Protein AF-A0A3E1NWF0-F1 (afdb_monomer_lite)

pLDDT: mean 90.63, std 13.77, range [41.5, 98.81]

Secondary structure (DSSP, 8-state):
---SSTTTTTT-SSPPPPP---S--HHHHHHHHHHHHHHHHIIIIIS---HHHHHHHHHHHHT--HHHHHHHHHHTHHHHHHIIIII---HHHHHHH-TTS--

Foldseek 3Di:
DPDPPPPCPVPDPDDDDDDPDPDDDPVVVVVVLLLLLVQLLCCCPVVVHDPVVSLVVSCVVVVNDSVVSVVSCVVCVVVSCCCNPPVVDDPVRNCVSCVPDDD

Organism: NCBI:txid2291814

Sequence (103 aa):
MRGQQTLFNHFIENPVTKTVRKGRSADMIALRDECLLHRYYYYIKLQQKRYDSAIEELSKEFYIKNSNIIYRMQCNSERLEQIMKREQPDLKQLRLLYPWLTW

Structure (mmCIF, N/CA/C/O backbone):
data_AF-A0A3E1NWF0-F1
#
_entry.id   AF-A0A3E1NWF0-F1
#
loop_
_atom_site.group_PDB
_atom_site.id
_atom_site.type_symbol
_atom_site.label_atom_id
_atom_site.label_alt_id
_atom_site.label_comp_id
_atom_site.label_asym_id
_atom_site.label_entity_id
_atom_site.label_seq_id
_atom_site.pdbx_PDB_ins_code
_atom_site.Cartn_x
_atom_site.Cartn_y
_atom_site.Cartn_z
_atom_site.occupancy
_atom_site.B_iso_or_equiv
_atom_site.auth_seq_id
_atom_site.auth_comp_id
_atom_site.auth_asym_id
_atom_site.auth_atom_id
_atom_site.pdbx_PDB_model_num
ATOM 1 N N . MET A 1 1 ? 21.719 -13.840 -28.482 1.00 41.50 1 MET A N 1
ATOM 2 C CA . MET A 1 1 ? 21.996 -15.232 -28.068 1.00 41.50 1 MET A CA 1
ATOM 3 C C . MET A 1 1 ? 20.738 -16.060 -28.267 1.00 41.50 1 MET A C 1
ATOM 5 O O . MET A 1 1 ? 19.713 -15.755 -27.669 1.00 41.50 1 MET A O 1
ATOM 9 N N . ARG A 1 2 ? 20.800 -17.029 -29.185 1.00 48.59 2 ARG A N 1
ATOM 10 C CA . ARG A 1 2 ? 19.735 -17.992 -29.499 1.00 48.59 2 ARG A CA 1
ATOM 11 C C . ARG A 1 2 ? 19.734 -19.052 -28.393 1.00 48.59 2 ARG A C 1
ATOM 13 O O . ARG A 1 2 ? 20.720 -19.762 -28.267 1.00 48.59 2 ARG A O 1
ATOM 20 N N . GLY A 1 3 ? 18.693 -19.106 -27.567 1.00 54.09 3 GLY A N 1
ATOM 21 C CA . GLY A 1 3 ? 18.611 -20.108 -26.493 1.00 54.09 3 GLY A CA 1
ATOM 22 C C . GLY A 1 3 ? 17.556 -19.873 -25.409 1.00 54.09 3 GLY A C 1
ATOM 23 O O . GLY A 1 3 ? 17.433 -20.695 -24.515 1.00 54.09 3 GLY A O 1
ATOM 24 N N . GLN A 1 4 ? 16.782 -18.783 -25.459 1.00 53.12 4 GLN A N 1
ATOM 25 C CA . GLN A 1 4 ? 15.921 -18.379 -24.334 1.00 53.12 4 GLN A CA 1
ATOM 26 C C . GLN A 1 4 ? 14.408 -18.563 -24.557 1.00 53.12 4 GLN A C 1
ATOM 28 O O . GLN A 1 4 ? 13.620 -17.944 -23.850 1.00 53.12 4 GLN A O 1
ATOM 33 N N . GLN A 1 5 ? 13.980 -19.368 -25.537 1.00 55.25 5 GLN A N 1
ATOM 34 C CA . GLN A 1 5 ? 12.549 -19.520 -25.863 1.00 55.25 5 GLN A CA 1
ATOM 35 C C . GLN A 1 5 ? 12.006 -20.954 -25.780 1.00 55.25 5 GLN A C 1
ATOM 37 O O . GLN A 1 5 ? 10.845 -21.169 -26.073 1.00 55.25 5 GLN A O 1
ATOM 42 N N . THR A 1 6 ? 12.771 -21.962 -25.366 1.00 61.00 6 THR A N 1
ATOM 43 C CA . THR A 1 6 ? 12.299 -23.356 -25.488 1.00 61.00 6 THR A CA 1
ATOM 44 C C . THR A 1 6 ? 11.478 -23.878 -24.308 1.00 61.00 6 THR A C 1
ATOM 46 O O . THR A 1 6 ? 10.710 -24.817 -24.503 1.00 61.00 6 THR A O 1
ATOM 49 N N . LEU A 1 7 ? 11.578 -23.285 -23.109 1.00 62.94 7 LEU A N 1
ATOM 50 C CA . LEU A 1 7 ? 10.899 -23.842 -21.929 1.00 62.94 7 LEU A CA 1
ATOM 51 C C . LEU A 1 7 ? 9.372 -23.678 -21.990 1.00 62.94 7 LEU A C 1
ATOM 53 O O . LEU A 1 7 ? 8.648 -24.587 -21.613 1.00 62.94 7 LEU A O 1
ATOM 57 N N . PHE A 1 8 ? 8.882 -22.539 -22.483 1.00 66.38 8 PHE A N 1
ATOM 58 C CA . PHE A 1 8 ? 7.461 -22.188 -22.388 1.00 66.38 8 PHE A CA 1
ATOM 59 C C . PHE A 1 8 ? 6.680 -22.351 -23.694 1.00 66.38 8 PHE A C 1
ATOM 61 O O . PHE A 1 8 ? 5.458 -22.420 -23.653 1.00 66.38 8 PHE A O 1
ATOM 68 N N . ASN A 1 9 ? 7.356 -22.471 -24.840 1.00 66.56 9 ASN A N 1
ATOM 69 C CA . ASN A 1 9 ? 6.686 -22.606 -26.139 1.00 66.56 9 ASN A CA 1
ATOM 70 C C . ASN A 1 9 ? 5.823 -23.876 -26.249 1.00 66.56 9 ASN A C 1
ATOM 72 O O . ASN A 1 9 ? 4.901 -23.906 -27.051 1.00 66.56 9 ASN A O 1
ATOM 76 N N . HIS A 1 10 ? 6.100 -24.907 -25.445 1.00 71.38 10 HIS A N 1
ATOM 77 C CA . HIS A 1 10 ? 5.306 -26.141 -25.409 1.00 71.38 10 HIS A CA 1
ATOM 78 C C . HIS A 1 10 ? 4.093 -26.060 -24.468 1.00 71.38 10 HIS A C 1
ATOM 80 O O . HIS A 1 10 ? 3.215 -26.911 -24.541 1.00 71.38 10 HIS A O 1
ATOM 86 N N . PHE A 1 11 ? 4.045 -25.061 -23.580 1.00 75.50 11 PHE A N 1
ATOM 87 C CA . PHE A 1 11 ? 3.008 -24.918 -22.549 1.00 75.50 11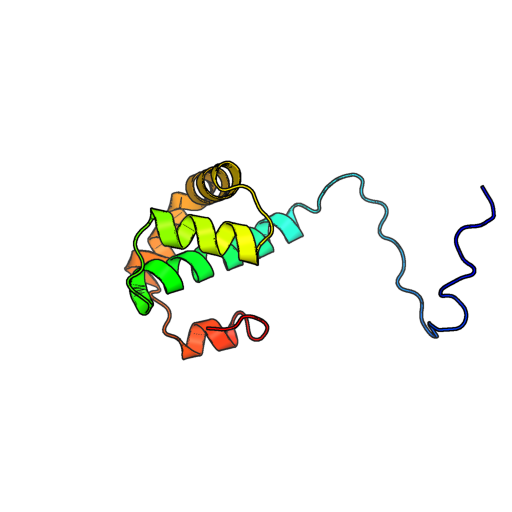 PHE A CA 1
ATOM 88 C C . PHE A 1 11 ? 2.143 -23.665 -22.730 1.00 75.50 11 PHE A C 1
ATOM 90 O O . PHE A 1 11 ? 1.228 -23.435 -21.946 1.00 75.50 11 PHE A O 1
ATOM 97 N N . ILE A 1 12 ? 2.449 -22.826 -23.723 1.00 77.88 12 ILE A N 1
ATOM 98 C CA . ILE A 1 12 ? 1.759 -21.560 -23.958 1.00 77.88 12 ILE A CA 1
ATOM 99 C C . ILE A 1 12 ? 1.255 -21.537 -25.399 1.00 77.88 12 ILE A C 1
ATOM 101 O O . ILE A 1 12 ? 2.035 -21.351 -26.327 1.00 77.88 12 ILE A O 1
ATOM 105 N N . GLU A 1 13 ? -0.059 -21.680 -25.572 1.00 77.19 13 GLU A N 1
ATOM 106 C CA . GLU A 1 13 ? -0.721 -21.588 -26.883 1.00 77.19 13 GLU A CA 1
ATOM 107 C C . GLU A 1 13 ? -0.654 -20.167 -27.464 1.00 77.19 13 GLU A C 1
ATOM 109 O O . GLU A 1 13 ? -0.496 -19.992 -28.668 1.00 77.19 13 GLU A O 1
ATOM 114 N N . ASN A 1 14 ? -0.718 -19.145 -26.602 1.00 76.62 14 ASN A N 1
ATOM 115 C CA . ASN A 1 14 ? -0.735 -17.735 -26.994 1.00 76.62 14 ASN A CA 1
ATOM 116 C C . ASN A 1 14 ? 0.293 -16.930 -26.179 1.00 76.62 14 ASN A C 1
ATOM 118 O O . ASN A 1 14 ? 0.002 -16.518 -25.051 1.00 76.62 14 ASN A O 1
ATOM 122 N N . PRO A 1 15 ? 1.516 -16.716 -26.6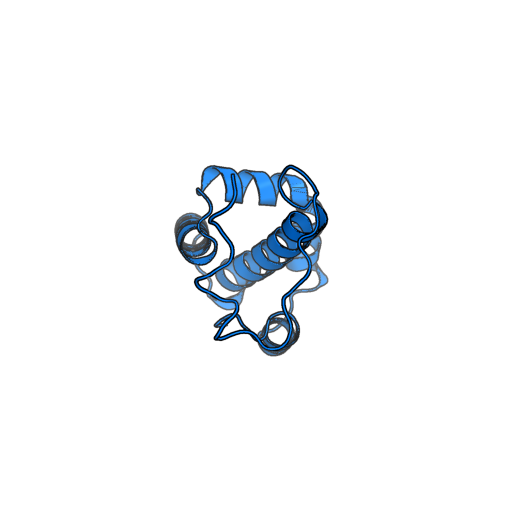95 1.00 72.69 15 PRO A N 1
ATOM 123 C CA . PRO A 1 15 ? 2.559 -16.023 -25.953 1.00 72.69 15 PRO A CA 1
ATOM 124 C C . PRO A 1 15 ? 2.247 -14.533 -25.802 1.00 72.69 15 PRO A C 1
ATOM 126 O O . PRO A 1 15 ? 1.942 -13.833 -26.767 1.00 72.69 15 PRO A O 1
ATOM 129 N N . VAL A 1 16 ? 2.397 -14.020 -24.581 1.00 74.69 16 VAL A N 1
ATOM 130 C CA . VAL A 1 16 ? 2.284 -12.584 -24.311 1.00 74.69 16 VAL A CA 1
ATOM 131 C C . VAL A 1 16 ? 3.458 -11.850 -24.966 1.00 74.69 16 VAL A C 1
ATOM 133 O O . VAL A 1 16 ? 4.629 -12.154 -24.714 1.00 74.69 16 VAL A O 1
ATOM 136 N N . THR A 1 17 ? 3.160 -10.849 -25.793 1.00 73.06 17 THR A N 1
ATOM 137 C CA . THR A 1 17 ? 4.170 -9.987 -26.420 1.00 73.06 17 THR A CA 1
ATOM 138 C C . THR A 1 17 ? 4.909 -9.152 -25.376 1.00 73.06 17 THR A C 1
ATOM 140 O O . THR A 1 17 ? 4.299 -8.402 -24.614 1.00 73.06 17 THR A O 1
ATOM 143 N N . LYS A 1 18 ? 6.245 -9.234 -25.361 1.00 68.62 18 LYS A N 1
ATOM 144 C CA . LYS A 1 18 ? 7.087 -8.409 -24.481 1.00 68.62 18 LYS A CA 1
ATOM 145 C C . LYS A 1 18 ? 6.982 -6.926 -24.848 1.00 68.62 18 LYS A C 1
ATOM 147 O O . LYS A 1 18 ? 7.378 -6.526 -25.938 1.00 68.62 18 LYS A O 1
ATOM 152 N N . THR A 1 19 ? 6.569 -6.091 -23.898 1.00 68.62 19 THR A N 1
ATOM 153 C CA . THR A 1 19 ? 6.694 -4.630 -23.994 1.00 68.62 19 THR A CA 1
ATOM 154 C C . THR A 1 19 ? 8.119 -4.194 -23.640 1.00 68.62 19 THR A C 1
ATOM 156 O O . THR A 1 19 ? 8.586 -4.428 -22.526 1.00 68.62 19 THR A O 1
ATOM 159 N N . VAL A 1 20 ? 8.824 -3.545 -24.573 1.00 65.50 20 VAL A N 1
ATOM 160 C CA . VAL A 1 20 ? 10.260 -3.203 -24.467 1.00 65.50 20 VAL A CA 1
ATOM 161 C C . VAL A 1 20 ? 10.491 -1.828 -23.813 1.00 65.50 20 VAL A C 1
ATOM 163 O O . VAL A 1 20 ? 11.230 -0.995 -24.333 1.00 65.50 20 VAL A O 1
ATOM 166 N N . ARG A 1 21 ? 9.860 -1.539 -22.667 1.00 70.00 21 ARG A N 1
ATOM 167 C CA . ARG A 1 21 ? 10.229 -0.349 -21.873 1.00 70.00 21 ARG A CA 1
ATOM 168 C C . ARG A 1 21 ? 11.292 -0.724 -20.844 1.00 70.00 21 ARG A C 1
ATOM 170 O O . ARG A 1 21 ? 11.126 -1.673 -20.085 1.00 70.00 21 ARG A O 1
ATOM 177 N N . LYS A 1 22 ? 12.403 0.018 -20.836 1.00 75.94 22 LYS A N 1
ATOM 178 C CA . LYS A 1 22 ? 13.444 -0.106 -19.806 1.00 75.94 22 LYS A CA 1
ATOM 179 C C . LYS A 1 22 ? 12.947 0.538 -18.509 1.00 75.94 22 LYS A C 1
ATOM 181 O O . LYS A 1 22 ? 12.410 1.640 -18.542 1.00 75.94 22 LYS A O 1
ATOM 186 N N . GLY A 1 23 ? 13.184 -0.123 -17.378 1.00 80.44 23 GLY A N 1
ATOM 187 C CA . GLY A 1 23 ? 12.806 0.371 -16.052 1.00 80.44 23 GLY A CA 1
ATOM 188 C C . GLY A 1 23 ? 11.447 -0.133 -15.566 1.00 80.44 23 GLY A C 1
ATOM 189 O O . GLY A 1 23 ? 10.803 -0.967 -16.198 1.00 80.44 23 GLY A O 1
ATOM 190 N N . ARG A 1 24 ? 11.032 0.349 -14.390 1.00 83.31 24 ARG A N 1
ATOM 191 C CA . ARG A 1 24 ? 9.727 0.020 -13.803 1.00 83.31 24 ARG A CA 1
ATOM 192 C C . ARG A 1 24 ? 8.646 0.869 -14.467 1.00 83.31 24 ARG A C 1
ATOM 194 O O . ARG A 1 24 ? 8.857 2.059 -14.683 1.00 83.31 24 ARG A O 1
ATOM 201 N N . SER A 1 25 ? 7.494 0.270 -14.755 1.00 89.81 25 SER A N 1
ATOM 202 C CA . SER A 1 25 ? 6.345 1.015 -15.272 1.00 89.81 25 SER A CA 1
ATOM 203 C C . SER A 1 25 ? 5.843 2.005 -14.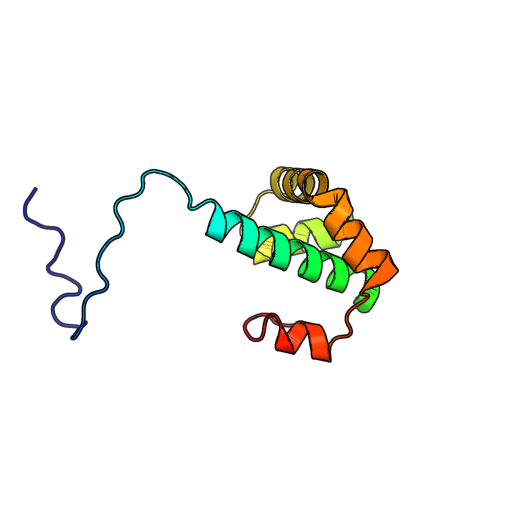217 1.00 89.81 25 SER A C 1
ATOM 205 O O . SER A 1 25 ? 5.541 1.603 -13.092 1.00 89.81 25 SER A O 1
ATOM 207 N N . ALA A 1 26 ? 5.767 3.288 -14.582 1.00 90.75 26 ALA A N 1
ATOM 208 C CA . ALA A 1 26 ? 5.238 4.338 -13.716 1.00 90.75 26 ALA A CA 1
ATOM 209 C C . ALA A 1 26 ? 3.771 4.069 -13.350 1.00 90.75 26 ALA A C 1
ATOM 211 O O . ALA A 1 26 ? 3.409 4.182 -12.183 1.00 90.75 26 ALA A O 1
ATOM 212 N N . ASP A 1 27 ? 2.977 3.597 -14.313 1.00 92.62 27 ASP A N 1
ATOM 213 C CA . ASP A 1 27 ? 1.566 3.259 -14.109 1.00 92.62 27 ASP A CA 1
ATOM 214 C C . ASP A 1 27 ? 1.414 2.116 -13.098 1.00 92.62 27 ASP A C 1
ATOM 216 O O . ASP A 1 27 ? 0.601 2.183 -12.182 1.00 92.62 27 ASP A O 1
ATOM 220 N N . MET A 1 28 ? 2.266 1.088 -13.196 1.00 93.88 28 MET A N 1
ATOM 221 C CA . MET A 1 28 ? 2.254 -0.025 -12.237 1.00 93.88 28 MET A CA 1
ATOM 222 C C . MET A 1 28 ? 2.702 0.412 -10.842 1.00 93.88 28 MET A C 1
ATOM 224 O O . MET A 1 28 ? 2.200 -0.095 -9.842 1.00 93.88 28 MET A O 1
ATOM 228 N N . ILE A 1 29 ? 3.641 1.359 -10.759 1.00 94.88 29 ILE A N 1
ATOM 229 C CA . ILE A 1 29 ? 4.034 1.954 -9.481 1.00 94.88 29 ILE A CA 1
ATOM 230 C C . ILE A 1 29 ? 2.862 2.736 -8.875 1.00 94.88 29 ILE A C 1
ATOM 232 O O . ILE A 1 29 ? 2.614 2.584 -7.683 1.00 94.88 29 ILE A O 1
ATOM 236 N N . ALA A 1 30 ? 2.137 3.526 -9.671 1.00 96.62 30 ALA A N 1
ATOM 237 C CA . ALA A 1 30 ? 0.983 4.291 -9.205 1.00 96.62 30 ALA A CA 1
ATOM 238 C C . ALA A 1 30 ? -0.146 3.375 -8.703 1.00 96.62 30 ALA A C 1
ATOM 240 O O . ALA A 1 30 ? -0.638 3.568 -7.596 1.00 96.62 30 ALA A O 1
ATOM 241 N N . LEU A 1 31 ? -0.484 2.319 -9.454 1.00 97.50 31 LEU A N 1
ATOM 242 C CA . LEU A 1 31 ? -1.482 1.322 -9.038 1.00 97.50 31 LEU A CA 1
ATOM 243 C C . LEU A 1 31 ? -1.101 0.633 -7.723 1.00 97.50 31 LEU A C 1
ATOM 245 O O . LEU A 1 31 ? -1.930 0.455 -6.832 1.00 97.50 31 LEU A O 1
ATOM 249 N N . ARG A 1 32 ? 0.171 0.247 -7.591 1.00 97.31 32 ARG A N 1
ATOM 250 C CA . ARG A 1 32 ? 0.685 -0.381 -6.373 1.00 97.31 32 ARG A CA 1
ATOM 251 C C . ARG A 1 32 ? 0.621 0.570 -5.184 1.00 97.31 32 ARG A C 1
ATOM 253 O O . ARG A 1 32 ? 0.269 0.141 -4.092 1.00 97.31 32 ARG A O 1
ATOM 260 N N . ASP A 1 33 ? 0.991 1.827 -5.382 1.00 98.38 33 ASP A N 1
ATOM 261 C CA . ASP A 1 33 ? 0.948 2.831 -4.328 1.00 98.38 33 ASP A CA 1
ATOM 262 C C . ASP A 1 33 ? -0.485 3.096 -3.861 1.00 98.38 33 ASP A C 1
ATOM 264 O O . ASP A 1 33 ? -0.726 3.067 -2.660 1.00 98.38 33 ASP A O 1
ATOM 268 N N . GLU A 1 34 ? -1.439 3.262 -4.779 1.00 98.56 34 GLU A N 1
ATOM 269 C CA . GLU A 1 34 ? -2.856 3.451 -4.438 1.00 98.56 34 GLU A CA 1
ATOM 270 C C . GLU A 1 34 ? -3.394 2.277 -3.602 1.00 98.56 34 GLU A C 1
ATOM 272 O O . GLU A 1 34 ? -4.046 2.469 -2.570 1.00 98.56 34 GLU A O 1
ATOM 277 N N . CYS A 1 35 ? -3.047 1.051 -3.999 1.00 98.62 35 CYS A N 1
ATOM 278 C CA . CYS A 1 35 ? -3.362 -0.165 -3.255 1.00 98.62 35 CYS A CA 1
ATOM 279 C C . CYS A 1 35 ? -2.701 -0.184 -1.863 1.00 98.62 35 CYS A C 1
ATOM 281 O O . CYS A 1 35 ? -3.352 -0.491 -0.861 1.00 98.62 35 CYS A O 1
ATOM 283 N N . LEU A 1 36 ? -1.427 0.212 -1.772 1.00 98.62 36 LEU A N 1
ATOM 284 C CA . LEU A 1 36 ? -0.676 0.293 -0.518 1.00 98.62 36 LEU A CA 1
ATOM 285 C C . LEU A 1 36 ? -1.304 1.291 0.466 1.00 98.62 36 LEU A C 1
ATOM 287 O O . LEU A 1 36 ? -1.370 0.995 1.660 1.00 98.62 36 LEU A O 1
ATOM 291 N N . LEU A 1 37 ? -1.810 2.437 -0.005 1.00 98.75 37 LEU A N 1
ATOM 292 C CA . LEU A 1 37 ? -2.493 3.413 0.854 1.00 98.75 37 LEU A CA 1
ATOM 293 C C . LEU A 1 37 ? -3.789 2.849 1.447 1.00 98.75 37 LEU A C 1
ATOM 295 O O . LEU A 1 37 ? -4.030 2.997 2.645 1.00 98.75 37 LEU A O 1
ATOM 299 N N . HIS A 1 38 ? -4.595 2.159 0.638 1.00 98.81 38 HIS A N 1
ATOM 300 C CA . HIS A 1 38 ? -5.806 1.485 1.114 1.00 98.81 38 HIS A CA 1
ATOM 301 C C . HIS A 1 38 ? -5.485 0.363 2.101 1.00 98.81 38 HIS A C 1
ATOM 303 O O . HIS A 1 38 ? -6.176 0.201 3.110 1.00 98.81 38 HIS A O 1
ATOM 309 N N . ARG A 1 39 ? -4.411 -0.394 1.851 1.00 98.69 39 ARG A N 1
ATOM 310 C CA . ARG A 1 39 ? -3.979 -1.456 2.760 1.00 98.69 39 ARG A CA 1
ATOM 311 C C . ARG A 1 39 ? -3.496 -0.902 4.098 1.00 98.69 39 ARG A C 1
ATOM 313 O O . ARG A 1 39 ? -3.877 -1.416 5.148 1.00 98.69 39 ARG A O 1
ATOM 320 N N . TYR A 1 40 ? -2.741 0.194 4.070 1.00 98.75 40 TYR A N 1
ATOM 321 C CA . TYR A 1 40 ? -2.362 0.925 5.274 1.00 98.75 40 TYR A CA 1
ATOM 322 C C . TYR A 1 40 ? -3.588 1.458 6.031 1.00 98.75 40 TYR A C 1
ATOM 324 O O . TYR A 1 40 ? -3.686 1.266 7.243 1.00 98.75 40 TYR A O 1
ATOM 332 N N . TYR A 1 41 ? -4.549 2.071 5.328 1.00 98.75 41 TYR A N 1
ATOM 333 C CA . TYR A 1 41 ? -5.813 2.521 5.919 1.00 98.75 41 TYR A CA 1
ATOM 334 C C . TYR A 1 41 ? -6.522 1.376 6.649 1.00 98.75 41 TYR A C 1
ATOM 336 O O . TYR A 1 41 ? -6.877 1.528 7.816 1.00 98.75 41 TYR A O 1
ATOM 344 N N . TYR A 1 42 ? -6.671 0.218 6.005 1.00 98.69 42 TYR A N 1
ATOM 345 C CA . TYR A 1 42 ? -7.295 -0.955 6.610 1.00 98.69 42 TYR A CA 1
ATOM 346 C C . TYR A 1 42 ? -6.601 -1.367 7.913 1.00 98.69 42 TYR A C 1
ATOM 348 O O . TYR A 1 42 ? -7.269 -1.558 8.932 1.00 98.69 42 TYR A O 1
ATOM 356 N N . TYR A 1 43 ? -5.267 -1.430 7.919 1.00 98.62 43 TYR A N 1
ATOM 357 C CA . TYR A 1 43 ? -4.523 -1.785 9.123 1.00 98.62 43 TYR A CA 1
ATOM 358 C C . TYR A 1 43 ? -4.707 -0.789 10.262 1.00 98.62 43 TYR A C 1
ATOM 360 O O . TYR A 1 43 ? -4.924 -1.200 11.399 1.00 98.62 43 TYR A O 1
ATOM 368 N N . ILE A 1 44 ? -4.647 0.509 9.976 1.00 98.38 44 ILE A N 1
ATOM 369 C CA . ILE A 1 44 ? -4.721 1.532 11.021 1.00 98.38 44 ILE A CA 1
ATOM 370 C C . ILE A 1 44 ? -6.154 1.767 11.492 1.00 98.38 44 ILE A C 1
ATOM 372 O O . ILE A 1 44 ? -6.395 1.893 12.688 1.00 98.38 44 ILE A O 1
ATOM 376 N N . LYS A 1 45 ? -7.115 1.873 10.573 1.00 98.00 45 LYS A N 1
ATOM 377 C CA . LYS A 1 45 ? -8.484 2.298 10.891 1.00 98.00 45 LYS A CA 1
ATOM 378 C C . LYS A 1 45 ? -9.410 1.141 11.217 1.00 98.00 45 LYS A C 1
ATOM 380 O O . LYS A 1 45 ? -10.172 1.252 12.169 1.00 98.00 45 LYS A O 1
ATOM 385 N N . LEU A 1 46 ? -9.346 0.052 10.454 1.00 97.69 46 LEU A N 1
ATOM 386 C CA . LEU A 1 46 ? -10.276 -1.067 10.621 1.00 97.69 46 LEU A CA 1
ATOM 387 C C . LEU A 1 46 ? -9.724 -2.123 11.583 1.00 97.69 46 LEU A C 1
ATOM 389 O O . LEU A 1 46 ? -10.452 -2.602 12.445 1.00 97.69 46 LEU A O 1
ATOM 393 N N . GLN A 1 47 ? -8.430 -2.433 11.490 1.00 97.94 47 GLN A N 1
ATOM 394 C CA . GLN A 1 47 ? -7.760 -3.382 12.390 1.00 97.94 47 GLN A CA 1
ATOM 395 C C . GLN A 1 47 ? -7.143 -2.723 13.633 1.00 97.94 47 GLN A C 1
ATOM 397 O O . GLN A 1 47 ? -6.672 -3.432 14.518 1.00 97.94 47 GLN A O 1
ATOM 402 N N . GLN A 1 48 ? -7.122 -1.385 13.707 1.00 97.50 48 GLN A N 1
ATOM 403 C CA . GLN A 1 48 ? -6.559 -0.620 14.832 1.00 97.50 48 GLN A CA 1
ATOM 404 C C . GLN A 1 48 ? -5.109 -1.006 15.183 1.00 97.50 48 GLN A C 1
ATOM 406 O O . GLN A 1 48 ? -4.679 -0.915 16.334 1.00 97.50 48 GLN A O 1
ATOM 411 N N . LYS A 1 49 ? -4.328 -1.438 14.186 1.00 98.12 49 LYS A N 1
ATOM 412 C CA . LYS A 1 49 ? -2.910 -1.746 14.370 1.00 98.12 49 LYS A CA 1
ATOM 413 C C . LYS A 1 49 ? -2.134 -0.467 14.661 1.00 98.12 49 LYS A C 1
ATOM 415 O O . LYS A 1 49 ? -2.449 0.618 14.170 1.00 98.12 49 LYS A O 1
ATOM 420 N N . ARG A 1 50 ? -1.054 -0.618 15.423 1.00 98.38 50 ARG A N 1
ATOM 421 C CA . ARG A 1 50 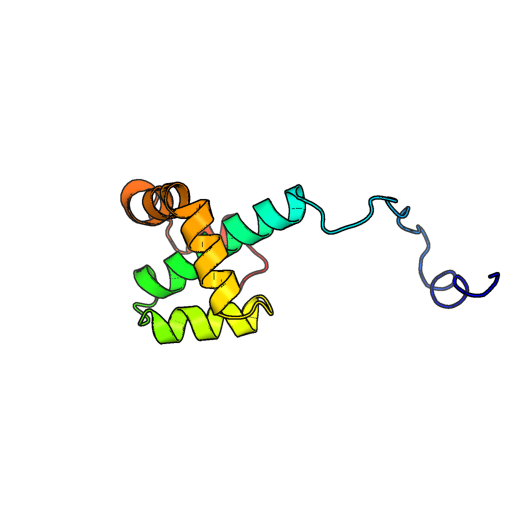? -0.075 0.453 15.603 1.00 98.38 50 ARG A CA 1
ATOM 422 C C . ARG A 1 50 ? 0.688 0.704 14.305 1.00 98.38 50 ARG A C 1
ATOM 424 O O . ARG A 1 50 ? 0.864 -0.202 13.491 1.00 98.38 50 ARG A O 1
ATOM 431 N N . TYR A 1 51 ? 1.183 1.930 14.154 1.00 98.12 51 TYR A N 1
ATOM 432 C CA . TYR A 1 51 ? 1.928 2.371 12.976 1.00 98.12 51 TYR A CA 1
ATOM 433 C C . TYR A 1 51 ? 3.116 1.461 12.638 1.00 98.12 51 TYR A C 1
ATOM 435 O O . TYR A 1 51 ? 3.241 0.999 11.509 1.00 98.12 51 TYR A O 1
ATOM 443 N N . ASP A 1 52 ? 3.960 1.165 13.624 1.00 98.19 52 ASP A N 1
ATOM 444 C CA . ASP A 1 52 ? 5.142 0.317 13.476 1.00 98.19 52 ASP A CA 1
ATOM 445 C C . ASP A 1 52 ? 4.787 -1.096 12.996 1.00 98.19 52 ASP A C 1
ATOM 447 O O . ASP A 1 52 ? 5.396 -1.597 12.050 1.00 98.19 52 ASP A O 1
ATOM 451 N N . SER A 1 53 ? 3.754 -1.708 13.580 1.00 98.56 53 SER A N 1
ATOM 452 C CA . SER A 1 53 ? 3.274 -3.030 13.157 1.00 98.56 53 SER A CA 1
ATOM 453 C C . SER A 1 53 ? 2.677 -3.009 11.747 1.00 98.56 53 SER A C 1
ATOM 455 O O . SER A 1 53 ? 2.956 -3.903 10.953 1.00 98.56 53 SER A O 1
ATOM 457 N N . ALA A 1 54 ? 1.899 -1.976 11.409 1.00 98.50 54 ALA A N 1
ATOM 458 C CA . ALA A 1 54 ? 1.297 -1.840 10.085 1.00 98.50 54 ALA A CA 1
ATOM 459 C C . ALA A 1 54 ? 2.359 -1.713 8.982 1.00 98.50 54 ALA A C 1
ATOM 461 O O . ALA A 1 54 ? 2.244 -2.358 7.942 1.00 98.50 54 ALA A O 1
ATOM 462 N N . ILE A 1 55 ? 3.416 -0.924 9.206 1.00 98.62 55 ILE A N 1
ATOM 463 C CA . ILE A 1 55 ? 4.512 -0.776 8.238 1.00 98.62 55 ILE A CA 1
ATOM 464 C C . ILE A 1 55 ? 5.262 -2.100 8.037 1.00 98.62 55 ILE A C 1
ATOM 466 O O . ILE A 1 55 ? 5.604 -2.440 6.904 1.00 98.62 55 ILE A O 1
ATOM 470 N N . GLU A 1 56 ? 5.491 -2.863 9.106 1.00 98.56 56 GLU A N 1
ATOM 471 C CA . GLU A 1 56 ? 6.159 -4.165 9.026 1.00 98.56 56 GLU A CA 1
ATOM 472 C C . GLU A 1 56 ? 5.322 -5.211 8.270 1.00 98.56 56 GLU A C 1
ATOM 474 O O . GLU A 1 56 ? 5.859 -5.999 7.490 1.00 98.56 56 GLU A O 1
ATOM 479 N N . GLU A 1 57 ? 4.000 -5.211 8.451 1.00 98.44 57 GLU A N 1
ATOM 480 C CA . GLU A 1 57 ? 3.101 -6.091 7.696 1.00 98.44 57 GLU A CA 1
ATOM 481 C C . GLU A 1 57 ? 3.041 -5.708 6.214 1.00 98.44 57 GLU A C 1
ATOM 483 O O . GLU A 1 57 ? 3.229 -6.569 5.355 1.00 98.44 57 GLU A O 1
ATOM 488 N N . LEU A 1 58 ? 2.908 -4.415 5.897 1.00 98.50 58 LEU A N 1
ATOM 489 C CA . LEU A 1 58 ? 2.950 -3.935 4.510 1.00 98.50 58 LEU A CA 1
ATOM 490 C C . LEU A 1 58 ? 4.266 -4.295 3.812 1.00 98.50 58 LEU A C 1
ATOM 492 O O . LEU A 1 58 ? 4.273 -4.633 2.629 1.00 98.50 58 LEU A O 1
ATOM 496 N N . SER A 1 59 ? 5.383 -4.246 4.538 1.00 98.56 59 SER A N 1
ATOM 497 C CA . SER A 1 59 ? 6.702 -4.624 4.025 1.00 98.56 59 SER A CA 1
ATOM 498 C C . SER A 1 59 ? 6.750 -6.073 3.561 1.00 98.56 59 SER A C 1
ATOM 500 O O . SER A 1 59 ? 7.245 -6.358 2.467 1.00 98.56 59 SER A O 1
ATOM 502 N N . LYS A 1 60 ? 6.161 -6.976 4.352 1.00 98.12 60 LYS A N 1
ATOM 503 C CA . LYS A 1 60 ? 6.060 -8.405 4.038 1.00 98.12 60 LYS A CA 1
ATOM 504 C C . LYS A 1 60 ? 5.079 -8.674 2.902 1.00 98.12 60 LYS A C 1
ATOM 506 O O . LYS A 1 60 ? 5.398 -9.467 2.025 1.00 98.12 60 LYS A O 1
ATOM 511 N N . GLU A 1 61 ? 3.927 -8.005 2.893 1.00 97.50 61 GLU A N 1
ATOM 512 C CA . GLU A 1 61 ? 2.900 -8.207 1.862 1.00 97.50 61 GLU A CA 1
ATOM 513 C C . GLU A 1 61 ? 3.339 -7.704 0.482 1.00 97.50 61 GLU A C 1
ATOM 515 O O . GLU A 1 61 ? 3.111 -8.369 -0.526 1.00 97.50 61 GLU A O 1
ATOM 520 N N . PHE A 1 62 ? 3.989 -6.539 0.422 1.00 96.94 62 PHE A N 1
ATOM 521 C CA . PHE A 1 62 ? 4.369 -5.909 -0.846 1.00 96.94 62 PHE A CA 1
ATOM 522 C C . PHE A 1 62 ? 5.821 -6.177 -1.254 1.00 96.94 62 PHE A C 1
ATOM 524 O O . PHE A 1 62 ? 6.220 -5.791 -2.355 1.00 96.94 62 PHE A O 1
ATOM 531 N N . TYR A 1 63 ? 6.620 -6.809 -0.388 1.00 97.56 63 TYR A N 1
ATOM 532 C CA . TYR A 1 63 ? 8.064 -6.994 -0.567 1.00 97.56 63 TYR A CA 1
ATOM 533 C C . TYR A 1 63 ? 8.804 -5.663 -0.796 1.00 97.56 63 TYR A C 1
ATOM 535 O O . TYR A 1 63 ? 9.690 -5.541 -1.649 1.00 97.56 63 TYR A O 1
ATOM 543 N N . ILE A 1 64 ? 8.430 -4.632 -0.032 1.00 96.81 64 ILE A N 1
ATOM 544 C CA . ILE A 1 64 ? 9.014 -3.287 -0.100 1.00 96.81 64 ILE A CA 1
ATOM 545 C C . ILE A 1 64 ? 9.601 -2.940 1.261 1.00 96.81 64 ILE A C 1
ATOM 547 O O . ILE A 1 64 ? 8.903 -2.969 2.261 1.00 96.81 64 ILE A O 1
ATOM 551 N N . LYS A 1 65 ? 10.864 -2.507 1.294 1.00 98.25 65 LYS A N 1
ATOM 552 C CA . LYS A 1 65 ? 11.502 -2.031 2.531 1.00 98.25 65 LYS A CA 1
ATOM 553 C C . LYS A 1 65 ? 10.664 -0.949 3.221 1.00 98.25 65 LYS A C 1
ATOM 555 O O . LYS A 1 65 ? 10.220 -0.012 2.556 1.00 98.25 65 LYS A O 1
ATOM 560 N N . ASN A 1 66 ? 10.590 -1.002 4.551 1.00 98.62 66 ASN A N 1
ATOM 561 C CA . ASN A 1 66 ? 9.837 -0.066 5.397 1.00 98.62 66 ASN A CA 1
ATOM 562 C C . ASN A 1 66 ? 10.127 1.401 5.033 1.00 98.62 66 ASN A C 1
ATOM 564 O O . ASN A 1 66 ? 9.208 2.191 4.848 1.00 98.62 66 ASN A O 1
ATOM 568 N N . SER A 1 67 ? 11.400 1.761 4.828 1.00 98.44 67 SER A N 1
ATOM 569 C CA . SER A 1 67 ? 11.792 3.124 4.440 1.00 98.44 67 SER A CA 1
ATOM 570 C C . SER A 1 67 ? 11.181 3.583 3.113 1.00 98.44 67 SER A C 1
ATOM 572 O O . SER A 1 67 ? 10.797 4.740 2.976 1.00 98.44 67 SER A O 1
ATOM 574 N N . ASN A 1 68 ? 11.056 2.682 2.139 1.00 98.19 68 ASN A N 1
ATOM 575 C CA . ASN A 1 68 ? 10.452 2.998 0.852 1.00 98.19 68 ASN A CA 1
ATOM 576 C C . ASN A 1 68 ? 8.925 3.072 0.973 1.00 98.19 68 ASN A C 1
ATOM 578 O O . ASN A 1 68 ? 8.338 3.973 0.396 1.00 98.19 68 ASN A O 1
ATOM 582 N N . ILE A 1 69 ? 8.287 2.221 1.784 1.00 98.50 69 ILE A N 1
ATOM 583 C CA . ILE A 1 69 ? 6.851 2.348 2.101 1.00 98.50 69 ILE A CA 1
ATOM 584 C C . ILE A 1 69 ? 6.548 3.738 2.660 1.00 98.50 69 ILE A C 1
ATOM 586 O O . ILE A 1 69 ? 5.693 4.440 2.127 1.00 98.50 69 ILE A O 1
ATOM 590 N N . ILE A 1 70 ? 7.307 4.161 3.673 1.00 98.56 70 ILE A N 1
ATOM 591 C CA . ILE A 1 70 ? 7.158 5.480 4.297 1.00 98.56 70 ILE A CA 1
ATOM 592 C C . ILE A 1 70 ? 7.346 6.587 3.256 1.00 98.56 70 ILE A C 1
ATOM 594 O O . ILE A 1 70 ? 6.509 7.480 3.153 1.00 98.56 70 ILE A O 1
ATOM 598 N N . TYR A 1 71 ? 8.394 6.497 2.434 1.00 98.50 71 TYR A N 1
ATOM 599 C CA . TYR A 1 71 ? 8.637 7.456 1.358 1.00 98.50 71 TYR A CA 1
ATOM 600 C C . TYR A 1 71 ? 7.480 7.514 0.346 1.00 98.50 71 TYR A C 1
ATOM 602 O O . TYR A 1 71 ? 7.017 8.600 0.008 1.00 98.50 71 TYR A O 1
ATOM 610 N N . ARG A 1 72 ? 6.955 6.367 -0.114 1.00 97.94 72 ARG A N 1
ATOM 611 C CA . ARG A 1 72 ? 5.808 6.334 -1.040 1.00 97.94 72 ARG A CA 1
ATOM 612 C C . ARG A 1 72 ? 4.555 6.920 -0.400 1.00 97.94 72 ARG A C 1
ATOM 614 O O . ARG A 1 72 ? 3.845 7.666 -1.066 1.00 97.94 72 ARG A O 1
ATOM 621 N N . MET A 1 73 ? 4.299 6.648 0.876 1.00 98.19 73 MET A N 1
ATOM 622 C CA . MET A 1 73 ? 3.181 7.260 1.595 1.00 98.19 73 MET A CA 1
ATOM 623 C C . MET A 1 73 ? 3.338 8.777 1.724 1.00 98.19 73 MET A C 1
ATOM 625 O O . MET A 1 73 ? 2.369 9.501 1.534 1.00 98.19 73 MET A O 1
ATOM 629 N N . GLN A 1 74 ? 4.551 9.270 1.989 1.00 98.31 74 GLN A N 1
ATOM 630 C CA . GLN A 1 74 ? 4.843 10.706 2.033 1.00 98.31 74 GLN A CA 1
ATOM 631 C C . GLN A 1 74 ? 4.635 11.375 0.670 1.00 98.31 74 GLN A C 1
ATOM 633 O O . GLN A 1 74 ? 4.031 12.442 0.608 1.00 98.31 74 GLN A O 1
ATOM 638 N N . CYS A 1 75 ? 5.075 10.740 -0.422 1.00 98.06 75 CYS A N 1
ATOM 639 C CA . CYS A 1 75 ? 4.836 11.237 -1.780 1.00 98.06 75 CYS A CA 1
ATOM 640 C C . CYS A 1 75 ? 3.348 11.300 -2.152 1.00 98.06 75 CYS A C 1
ATOM 642 O O . CYS A 1 75 ? 2.986 12.086 -3.020 1.00 98.06 75 CYS A O 1
ATOM 644 N N . ASN A 1 76 ? 2.501 10.486 -1.518 1.00 98.38 76 ASN A N 1
ATOM 645 C CA . ASN A 1 76 ? 1.060 10.428 -1.765 1.00 98.38 76 ASN A CA 1
ATOM 646 C C . ASN A 1 76 ? 0.247 10.872 -0.529 1.00 98.38 76 AS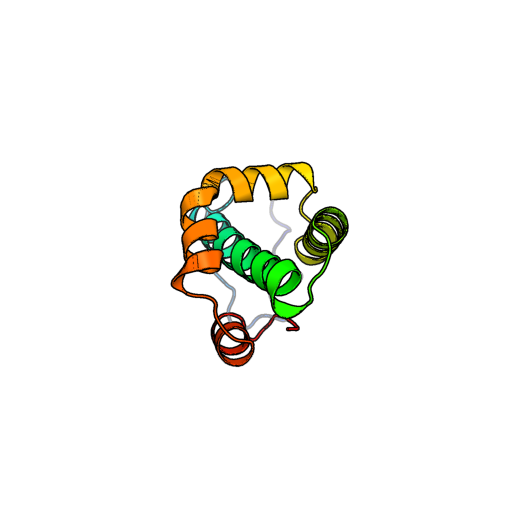N A C 1
ATOM 648 O O . ASN A 1 76 ? -0.845 10.361 -0.277 1.00 98.38 76 ASN A O 1
ATOM 652 N N . SER A 1 77 ? 0.785 11.795 0.274 1.00 98.12 77 SER A N 1
ATOM 653 C CA . SER A 1 77 ? 0.215 12.184 1.571 1.00 98.12 77 SER A CA 1
ATOM 654 C C . SER A 1 77 ? -1.187 12.790 1.464 1.00 98.12 77 SER A C 1
ATOM 656 O O . SER A 1 77 ? -2.061 12.433 2.251 1.00 98.12 77 SER A O 1
ATOM 658 N N . GLU A 1 78 ? -1.430 13.635 0.462 1.00 98.44 78 GLU A N 1
ATOM 659 C CA . GLU A 1 78 ? -2.748 14.224 0.189 1.00 98.44 78 GLU A CA 1
ATOM 660 C C . GLU A 1 78 ? -3.788 13.144 -0.138 1.00 98.44 78 GLU A C 1
ATOM 662 O O . GLU A 1 78 ? -4.887 13.127 0.421 1.00 98.44 78 GLU A O 1
ATOM 667 N N . ARG A 1 79 ? -3.416 12.176 -0.984 1.00 98.50 79 ARG A N 1
ATOM 668 C CA . ARG A 1 79 ? -4.284 11.045 -1.325 1.00 98.50 79 ARG A CA 1
ATOM 669 C C . ARG A 1 79 ? -4.582 10.184 -0.099 1.00 98.50 79 ARG A C 1
ATOM 671 O O . ARG A 1 79 ? -5.731 9.813 0.135 1.00 98.50 79 ARG A O 1
ATOM 678 N N . LEU A 1 80 ? -3.566 9.903 0.715 1.00 98.56 80 LEU A N 1
ATOM 679 C CA . LEU A 1 80 ? -3.735 9.172 1.967 1.00 98.56 80 LEU A CA 1
ATOM 680 C C . LEU A 1 80 ? -4.675 9.911 2.929 1.00 98.56 80 LEU A C 1
ATOM 682 O O . LEU A 1 80 ? -5.524 9.286 3.565 1.00 98.56 80 LEU A O 1
ATOM 686 N N . GLU A 1 81 ? -4.558 11.235 3.029 1.00 98.44 81 GLU A N 1
ATOM 687 C CA . GLU A 1 81 ? -5.452 12.056 3.842 1.00 98.44 81 GLU A CA 1
ATOM 688 C C . GLU A 1 81 ? -6.901 11.981 3.343 1.00 98.44 81 GLU A C 1
ATOM 690 O O . GLU A 1 81 ? -7.817 11.821 4.155 1.00 98.44 81 GLU A O 1
ATOM 695 N N . GLN A 1 82 ? -7.115 12.025 2.026 1.00 98.69 82 GLN A N 1
ATOM 696 C CA . GLN A 1 82 ? -8.435 11.853 1.423 1.00 98.69 82 GLN A CA 1
ATOM 697 C C . GLN A 1 82 ? -9.056 10.499 1.793 1.00 98.69 82 GLN A C 1
ATOM 699 O O . GLN A 1 82 ? -10.204 10.466 2.246 1.00 98.69 82 GLN A O 1
ATOM 704 N N . ILE A 1 83 ? -8.297 9.403 1.691 1.00 98.69 83 ILE A N 1
ATOM 705 C CA . ILE A 1 83 ? -8.760 8.065 2.092 1.00 98.69 83 ILE A CA 1
ATOM 706 C C . ILE A 1 83 ? -9.110 8.045 3.590 1.00 98.69 83 ILE A C 1
ATOM 708 O O . ILE A 1 83 ? -10.184 7.591 3.986 1.00 98.69 83 ILE A O 1
ATOM 712 N N . MET A 1 84 ? -8.229 8.586 4.436 1.00 98.12 84 MET A N 1
ATOM 713 C CA . MET A 1 84 ? -8.349 8.531 5.899 1.00 98.12 84 MET A CA 1
ATOM 714 C C . MET A 1 84 ? -9.464 9.413 6.473 1.00 98.12 84 MET A C 1
ATOM 716 O O . MET A 1 84 ? -10.019 9.070 7.522 1.00 98.12 84 MET A O 1
ATOM 720 N N . LYS A 1 85 ? -9.756 10.559 5.846 1.00 97.81 85 LYS A N 1
ATOM 721 C CA . LYS A 1 85 ? -10.689 11.567 6.379 1.00 97.81 85 LYS A CA 1
ATOM 722 C C . LYS A 1 85 ? -12.007 11.662 5.619 1.00 97.81 85 LYS A C 1
ATOM 724 O O . LYS A 1 85 ? -12.996 12.036 6.236 1.00 97.81 85 LYS A O 1
ATOM 729 N N . ARG A 1 86 ? -12.020 11.393 4.310 1.00 97.50 86 ARG A N 1
ATOM 730 C CA . ARG A 1 86 ? -13.193 11.641 3.454 1.00 97.50 86 ARG A CA 1
ATOM 731 C C . ARG A 1 86 ? -13.844 10.356 2.972 1.00 97.50 86 ARG A C 1
ATOM 733 O O . ARG A 1 86 ? -15.039 10.193 3.158 1.00 97.50 86 ARG A O 1
ATOM 740 N N . GLU A 1 87 ? -13.070 9.473 2.347 1.00 98.12 87 GLU A N 1
ATOM 741 C CA . GLU A 1 87 ? -13.630 8.266 1.722 1.00 98.12 87 GLU A CA 1
ATOM 742 C C . GLU A 1 87 ? -13.960 7.199 2.757 1.00 98.12 87 GLU A C 1
ATOM 744 O O . GLU A 1 87 ? -15.043 6.631 2.703 1.00 98.12 87 GLU A O 1
ATOM 749 N N . GLN A 1 88 ? -13.032 6.954 3.691 1.00 98.06 88 GLN A N 1
ATOM 750 C CA . GLN A 1 88 ? -13.163 5.983 4.780 1.00 98.06 88 GLN A CA 1
ATOM 751 C C . GLN A 1 88 ? -13.848 4.674 4.343 1.00 98.06 88 GLN A C 1
ATOM 753 O O . GLN A 1 88 ? -14.876 4.307 4.915 1.00 98.06 88 GLN A O 1
ATOM 758 N N . PRO A 1 89 ? -13.307 3.989 3.316 1.00 98.19 89 PRO A N 1
ATOM 759 C CA . PRO A 1 89 ? -13.986 2.859 2.706 1.00 98.19 89 PRO A CA 1
ATOM 760 C C . PRO A 1 89 ? -14.165 1.714 3.703 1.00 98.19 89 PRO A C 1
ATOM 762 O O . PRO A 1 89 ? -13.236 1.335 4.418 1.00 98.19 89 PRO A O 1
ATOM 765 N N . ASP A 1 90 ? -15.354 1.123 3.714 1.00 98.00 90 ASP A N 1
ATOM 766 C CA . ASP A 1 90 ? -15.629 -0.057 4.520 1.00 98.00 90 ASP A CA 1
ATOM 767 C C . ASP A 1 90 ? -14.985 -1.327 3.926 1.00 98.00 90 ASP A C 1
ATOM 769 O O . ASP A 1 90 ? -14.423 -1.352 2.824 1.00 98.00 90 ASP A O 1
ATOM 773 N N . LEU A 1 91 ? -15.082 -2.433 4.666 1.00 97.88 91 LEU A N 1
ATOM 774 C CA . LEU A 1 91 ? -14.502 -3.711 4.258 1.00 97.88 91 LEU A CA 1
ATOM 775 C C . LEU A 1 91 ? -15.077 -4.239 2.931 1.00 97.88 91 LEU A C 1
ATOM 777 O O . LEU A 1 91 ? -14.375 -4.907 2.169 1.00 97.88 91 LEU A O 1
ATOM 781 N N . LYS A 1 92 ? -16.351 -3.956 2.642 1.00 98.06 92 LYS A N 1
ATOM 782 C CA . LYS A 1 92 ? -17.019 -4.405 1.416 1.00 98.06 92 LYS A CA 1
ATOM 783 C C . LYS A 1 92 ? -16.481 -3.639 0.210 1.00 98.06 92 LYS A C 1
ATOM 785 O O . LYS A 1 92 ? -16.211 -4.252 -0.822 1.00 98.06 92 LYS A O 1
ATOM 790 N N . GLN A 1 93 ? -16.280 -2.332 0.350 1.00 98.25 93 GLN A N 1
ATOM 791 C CA . GLN A 1 93 ? -15.689 -1.481 -0.680 1.00 98.25 93 GLN A CA 1
ATOM 792 C C . GLN A 1 93 ? -14.235 -1.873 -0.962 1.00 98.25 93 GLN A C 1
ATOM 794 O O . GLN A 1 93 ? -13.859 -2.019 -2.123 1.00 98.25 93 GLN A O 1
ATOM 799 N N . LEU A 1 94 ? -13.434 -2.134 0.075 1.00 98.38 94 LEU A N 1
ATOM 800 C CA . LEU A 1 94 ? -12.041 -2.571 -0.088 1.00 98.38 94 LEU A CA 1
ATOM 801 C C . LEU A 1 94 ? -11.929 -3.909 -0.837 1.00 98.38 94 LEU A C 1
ATOM 803 O O . LEU A 1 94 ? -11.102 -4.045 -1.740 1.00 98.38 94 LEU A O 1
ATOM 807 N N . ARG A 1 95 ? -12.809 -4.870 -0.529 1.00 98.19 95 ARG A N 1
ATOM 808 C CA . ARG A 1 95 ? -12.895 -6.155 -1.245 1.00 98.19 95 ARG A CA 1
ATOM 809 C C . ARG A 1 95 ? -13.324 -6.000 -2.701 1.00 98.19 95 ARG A C 1
ATOM 811 O O . ARG A 1 95 ? -12.889 -6.783 -3.537 1.00 98.19 95 ARG A O 1
ATOM 818 N N . LEU A 1 96 ? -14.158 -5.007 -3.009 1.00 98.06 96 LEU A N 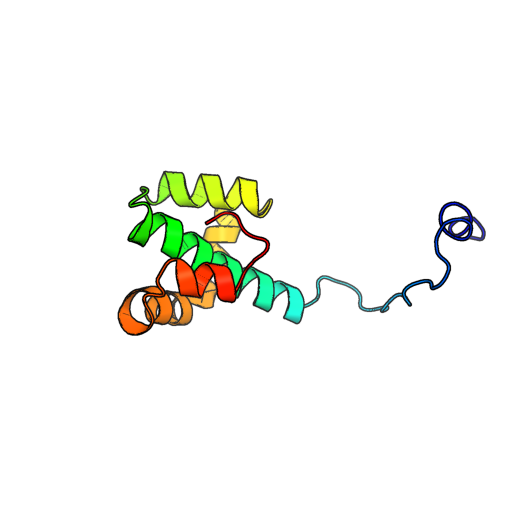1
ATOM 819 C CA . LEU A 1 96 ? -14.544 -4.705 -4.386 1.00 98.06 96 LEU A CA 1
ATOM 820 C C . LEU A 1 96 ? -13.382 -4.089 -5.177 1.00 98.06 96 LEU A C 1
ATOM 822 O O . LEU A 1 96 ? -13.170 -4.462 -6.327 1.00 98.06 96 LEU A O 1
ATOM 826 N N . LEU A 1 97 ? -12.630 -3.169 -4.565 1.00 97.31 97 LEU A N 1
ATOM 827 C CA . LEU A 1 97 ? -11.489 -2.503 -5.202 1.00 97.31 97 LEU A CA 1
ATOM 828 C C . LEU A 1 97 ? -10.315 -3.462 -5.440 1.00 97.31 97 LEU A C 1
ATOM 830 O O . LEU A 1 97 ? -9.673 -3.409 -6.487 1.00 97.31 97 LEU A O 1
ATOM 834 N N . TYR A 1 98 ? -10.045 -4.344 -4.477 1.00 97.94 98 TYR A N 1
ATOM 835 C CA . TYR A 1 98 ? -8.883 -5.232 -4.487 1.00 97.94 98 TYR A CA 1
ATOM 836 C C . TYR A 1 98 ? -9.280 -6.656 -4.063 1.00 97.94 98 TYR A C 1
ATOM 838 O O . TYR A 1 98 ? -8.928 -7.107 -2.966 1.00 97.94 98 TYR A O 1
ATOM 846 N N . PRO A 1 99 ? -10.012 -7.390 -4.919 1.00 97.62 99 PRO A N 1
ATOM 847 C CA . PRO A 1 99 ? -10.558 -8.707 -4.582 1.00 97.62 99 PRO A CA 1
ATOM 848 C C . PRO A 1 99 ? -9.491 -9.786 -4.365 1.00 97.62 99 PRO A C 1
ATOM 850 O O . PRO A 1 99 ? -9.771 -10.813 -3.757 1.00 97.62 99 PRO A O 1
ATOM 853 N N . TRP A 1 100 ? -8.266 -9.564 -4.846 1.00 96.56 100 TRP A N 1
ATOM 854 C CA . TRP A 1 100 ? -7.135 -10.479 -4.666 1.00 96.56 100 TRP A CA 1
ATOM 855 C C . TRP A 1 100 ? -6.387 -10.289 -3.338 1.00 96.56 100 TRP A C 1
ATOM 857 O O . TRP A 1 100 ? -5.457 -11.045 -3.060 1.00 96.56 100 TRP A O 1
ATOM 867 N N . LEU A 1 101 ? -6.742 -9.281 -2.533 1.00 96.00 101 LEU A N 1
ATOM 868 C CA . LEU A 1 101 ? -6.159 -9.070 -1.209 1.00 96.00 101 LEU A CA 1
ATOM 869 C C . LEU A 1 101 ? -7.036 -9.670 -0.109 1.00 96.00 101 LEU A C 1
ATOM 871 O O . LEU A 1 101 ? -8.265 -9.612 -0.153 1.00 96.00 101 LEU A O 1
ATOM 875 N N . THR A 1 102 ? -6.384 -10.187 0.929 1.00 93.38 102 THR A N 1
ATOM 876 C CA . THR A 1 102 ? -7.058 -10.713 2.120 1.00 93.38 102 THR A CA 1
ATOM 877 C C . THR A 1 102 ? -7.344 -9.582 3.105 1.00 93.38 102 THR A C 1
ATOM 879 O O . THR A 1 102 ? -6.446 -9.159 3.834 1.00 93.38 102 THR A O 1
ATOM 882 N N . TRP A 1 103 ? -8.582 -9.082 3.123 1.00 93.56 103 TRP A N 1
ATOM 883 C CA . TRP A 1 103 ? -9.077 -8.035 4.033 1.00 93.56 103 TRP A CA 1
ATOM 884 C C . TRP A 1 103 ? -9.870 -8.595 5.208 1.00 93.56 103 TRP A C 1
ATOM 886 O O . TRP A 1 103 ? -10.761 -9.446 4.978 1.00 93.56 103 TRP A O 1
#

Radius of gyration: 17.94 Å; chains: 1; bounding box: 39×40×45 Å